Protein AF-A0A7J9RKQ7-F1 (afdb_monomer_lite)

Structure (mmCIF, N/CA/C/O backbone):
data_AF-A0A7J9RKQ7-F1
#
_entry.id   AF-A0A7J9RKQ7-F1
#
loop_
_atom_site.group_PDB
_atom_site.id
_atom_site.type_symbol
_atom_site.label_atom_id
_atom_site.label_alt_id
_atom_site.label_comp_id
_atom_site.label_asym_id
_atom_site.label_entity_id
_atom_site.label_seq_id
_atom_site.pdbx_PDB_ins_code
_atom_site.Cartn_x
_atom_site.Cartn_y
_atom_site.Cartn_z
_atom_site.occupancy
_atom_site.B_iso_or_equiv
_atom_site.auth_seq_id
_atom_site.auth_comp_id
_atom_site.auth_asym_id
_atom_site.auth_atom_id
_atom_site.pdbx_PDB_model_num
ATOM 1 N N . ASP A 1 1 ? -7.787 23.242 5.242 1.00 54.06 1 ASP A N 1
ATOM 2 C CA . ASP A 1 1 ? -8.167 22.219 4.250 1.00 54.06 1 ASP A CA 1
ATOM 3 C C . ASP A 1 1 ? -7.888 20.822 4.760 1.00 54.06 1 ASP A C 1
ATOM 5 O O . ASP A 1 1 ? -6.826 20.576 5.322 1.00 54.06 1 ASP A O 1
ATOM 9 N N . LEU A 1 2 ? -8.869 19.934 4.614 1.00 59.97 2 LEU A N 1
ATOM 10 C CA . LEU A 1 2 ? -8.821 18.542 5.054 1.00 59.97 2 LEU A CA 1
ATOM 11 C C . LEU A 1 2 ? -8.514 17.665 3.830 1.00 59.97 2 LEU A C 1
ATOM 13 O O . LEU A 1 2 ? -9.273 17.675 2.865 1.00 59.97 2 LEU A O 1
ATOM 17 N N . CYS A 1 3 ? -7.385 16.953 3.829 1.00 66.50 3 CYS A N 1
ATOM 18 C CA . CYS A 1 3 ? -7.059 16.008 2.756 1.00 66.50 3 CYS A CA 1
ATOM 19 C C . CYS A 1 3 ? -8.075 14.847 2.748 1.00 66.50 3 CYS A C 1
ATOM 21 O O . CYS A 1 3 ? -8.412 14.364 3.831 1.00 66.50 3 CYS A O 1
ATOM 23 N N . PRO A 1 4 ? -8.511 14.339 1.579 1.00 68.94 4 PRO A N 1
ATOM 24 C CA . PRO A 1 4 ? -9.362 13.148 1.497 1.00 68.94 4 PRO A CA 1
ATOM 25 C C . PRO A 1 4 ? -8.800 11.928 2.245 1.00 68.94 4 PRO A C 1
ATOM 27 O O . PRO A 1 4 ? -9.540 11.214 2.912 1.00 68.94 4 PRO A O 1
ATOM 30 N N . ASP A 1 5 ? -7.478 11.732 2.234 1.00 68.19 5 ASP A N 1
ATOM 31 C CA . ASP A 1 5 ? -6.852 10.626 2.974 1.00 68.19 5 ASP A CA 1
ATOM 32 C C . ASP A 1 5 ? -7.010 10.780 4.506 1.00 68.19 5 ASP A C 1
ATOM 34 O O . ASP A 1 5 ? -7.007 9.787 5.230 1.00 68.19 5 ASP A O 1
ATOM 38 N N . HIS A 1 6 ? -7.206 12.005 5.019 1.00 69.25 6 HIS A N 1
ATOM 39 C CA . HIS A 1 6 ? -7.458 12.240 6.447 1.00 69.25 6 HIS A CA 1
ATOM 40 C C . HIS A 1 6 ? -8.878 11.885 6.871 1.00 69.25 6 HIS A C 1
ATOM 42 O O . HIS A 1 6 ? -9.052 11.366 7.966 1.00 69.25 6 HIS A O 1
ATOM 48 N N . VAL A 1 7 ? -9.893 12.159 6.047 1.00 66.38 7 VAL A N 1
ATOM 49 C CA . VAL A 1 7 ? -11.271 11.779 6.408 1.00 66.38 7 VAL A CA 1
ATOM 50 C C . VAL A 1 7 ? -11.452 10.268 6.396 1.00 66.38 7 VAL A C 1
ATOM 52 O O . VAL A 1 7 ? -12.185 9.739 7.222 1.00 66.38 7 VAL A O 1
ATOM 55 N N . ASN A 1 8 ? -10.732 9.566 5.522 1.00 69.19 8 ASN A N 1
ATOM 56 C CA . ASN A 1 8 ? -10.894 8.125 5.372 1.00 69.19 8 ASN A CA 1
ATOM 57 C C . ASN A 1 8 ? -10.247 7.322 6.508 1.00 69.19 8 ASN A C 1
ATOM 59 O O . ASN A 1 8 ? -10.785 6.284 6.871 1.00 69.19 8 ASN A O 1
ATOM 63 N N . VAL A 1 9 ? -9.144 7.787 7.113 1.00 70.44 9 VAL A N 1
ATOM 64 C CA . VAL A 1 9 ? -8.558 7.077 8.270 1.00 70.44 9 VAL A CA 1
ATOM 65 C C . VAL A 1 9 ? -9.480 7.125 9.491 1.00 70.44 9 VAL A C 1
ATOM 67 O O . VAL A 1 9 ? -9.534 6.165 10.247 1.00 70.44 9 VAL A O 1
ATOM 70 N N . LEU A 1 10 ? -10.242 8.213 9.658 1.00 71.56 10 LEU A N 1
ATOM 71 C CA . LEU A 1 10 ? -11.232 8.350 10.731 1.00 71.56 10 LEU A CA 1
ATOM 72 C C . LEU A 1 10 ? -12.400 7.378 10.534 1.00 71.56 10 LEU A C 1
ATOM 74 O O . LEU A 1 10 ? -12.870 6.791 11.500 1.00 71.56 10 LEU A O 1
ATOM 78 N N . ILE A 1 11 ? -12.812 7.192 9.276 1.00 75.75 11 ILE A N 1
ATOM 79 C CA . ILE A 1 11 ? -13.870 6.265 8.863 1.00 75.75 11 ILE A CA 1
ATOM 80 C C . ILE A 1 11 ? -13.386 4.810 8.887 1.00 75.75 11 ILE A C 1
ATOM 82 O O . ILE A 1 11 ? -14.209 3.911 8.947 1.00 75.75 11 ILE A O 1
ATOM 86 N N . LEU A 1 12 ? -12.076 4.542 8.850 1.00 83.44 12 LEU A N 1
ATOM 87 C CA . LEU A 1 12 ? -11.572 3.174 8.718 1.00 83.44 12 LEU A CA 1
ATOM 88 C C . LEU A 1 12 ? -12.028 2.256 9.862 1.00 83.44 12 LEU A C 1
ATOM 90 O O . LEU A 1 12 ? -12.296 1.090 9.598 1.00 83.44 12 LEU A O 1
ATOM 94 N N . GLY A 1 13 ? -12.158 2.781 11.087 1.00 84.81 13 GLY A N 1
ATOM 95 C CA . GLY A 1 13 ? -12.765 2.048 12.204 1.00 84.81 13 GLY A CA 1
ATOM 96 C C . GLY A 1 13 ? -14.218 1.674 11.911 1.00 84.81 13 GLY A C 1
ATOM 97 O O . GLY A 1 13 ? -14.534 0.497 11.776 1.00 84.81 13 GLY A O 1
ATOM 98 N N . ASP A 1 14 ? -15.068 2.677 11.684 1.00 86.56 14 ASP A N 1
ATOM 99 C CA . ASP A 1 14 ? -16.484 2.487 11.345 1.00 86.56 14 ASP A CA 1
ATOM 100 C C . ASP A 1 14 ? -16.692 1.588 10.105 1.00 86.56 14 ASP A C 1
ATOM 102 O O . ASP A 1 14 ? -17.653 0.827 10.020 1.00 86.56 14 ASP A O 1
ATOM 106 N N . ALA A 1 15 ? -15.804 1.676 9.111 1.00 88.12 15 ALA A N 1
ATOM 107 C CA . ALA A 1 15 ? -15.877 0.894 7.883 1.00 88.12 15 ALA A CA 1
ATOM 108 C C . ALA A 1 15 ? -15.522 -0.580 8.107 1.00 88.12 15 ALA A C 1
ATOM 110 O O . ALA A 1 15 ? -16.060 -1.433 7.403 1.00 88.12 15 ALA A O 1
ATOM 111 N N . ILE A 1 16 ? -14.648 -0.880 9.072 1.00 88.00 16 ILE A N 1
ATOM 112 C CA . ILE A 1 16 ? -14.378 -2.255 9.503 1.00 88.00 16 ILE A CA 1
ATOM 113 C C . ILE A 1 16 ? -15.612 -2.814 10.213 1.00 88.00 16 ILE A C 1
ATOM 115 O O . ILE A 1 16 ? -16.093 -3.866 9.798 1.00 88.00 16 ILE A O 1
ATOM 119 N N . ASP A 1 17 ? -16.196 -2.077 11.164 1.00 88.25 17 ASP A N 1
ATOM 120 C CA . ASP A 1 17 ? -17.431 -2.491 11.853 1.00 88.25 17 ASP A CA 1
ATOM 121 C C . ASP A 1 17 ? -18.579 -2.731 10.852 1.00 88.25 17 ASP A C 1
ATOM 123 O O . ASP A 1 17 ? -19.318 -3.720 10.915 1.00 88.25 17 ASP A O 1
ATOM 127 N N . TRP A 1 18 ? -18.710 -1.841 9.863 1.00 89.62 18 TRP A N 1
ATOM 128 C CA . TRP A 1 18 ? -19.654 -2.010 8.764 1.00 89.62 18 TRP A CA 1
ATOM 129 C C . TRP A 1 18 ? -19.344 -3.266 7.944 1.00 89.62 18 TRP A C 1
ATOM 131 O O . TRP A 1 18 ? -20.253 -4.063 7.701 1.00 89.62 18 TRP A O 1
ATOM 141 N N . ALA A 1 19 ? -18.090 -3.480 7.538 1.00 90.31 19 ALA A N 1
ATOM 142 C CA . ALA A 1 19 ? -17.697 -4.648 6.756 1.00 90.31 19 ALA A CA 1
ATOM 143 C C . ALA A 1 19 ? -17.995 -5.960 7.502 1.00 90.31 19 ALA A C 1
ATOM 145 O O . ALA A 1 19 ? -18.555 -6.880 6.897 1.00 90.31 19 ALA A O 1
ATOM 146 N N . GLU A 1 20 ? -17.730 -6.021 8.810 1.00 89.06 20 GLU A N 1
ATOM 147 C CA . GLU A 1 20 ? -18.091 -7.156 9.668 1.00 89.06 20 GLU A CA 1
ATOM 148 C C . GLU A 1 20 ? -19.602 -7.416 9.653 1.00 89.06 20 GLU A C 1
ATOM 150 O O . GLU A 1 20 ? -20.037 -8.556 9.468 1.00 89.06 20 GLU A O 1
ATOM 155 N N . SER A 1 21 ? -20.419 -6.358 9.739 1.00 92.50 21 SER A N 1
ATOM 156 C CA . SER A 1 21 ? -21.884 -6.475 9.700 1.00 92.50 21 SER A CA 1
ATOM 157 C C . SER A 1 21 ? -22.424 -7.054 8.383 1.00 92.50 21 SER A C 1
ATOM 159 O O . SER A 1 21 ? -23.502 -7.651 8.363 1.00 92.50 21 SER A O 1
ATOM 161 N N . THR A 1 22 ? -21.675 -6.919 7.281 1.00 93.81 22 THR A N 1
ATOM 162 C CA . THR A 1 22 ? -22.055 -7.489 5.978 1.00 93.81 22 THR A CA 1
ATOM 163 C C . THR A 1 22 ? -21.716 -8.975 5.834 1.00 93.81 22 THR A C 1
ATOM 165 O O . THR A 1 22 ? -22.194 -9.618 4.897 1.00 93.81 22 THR A O 1
ATOM 168 N N . GLY A 1 23 ? -20.897 -9.535 6.733 1.00 89.88 23 GLY A N 1
ATOM 169 C CA . GLY A 1 23 ? -20.384 -10.904 6.623 1.00 89.88 23 GLY A CA 1
ATOM 170 C C . GLY A 1 23 ? -19.391 -11.101 5.469 1.00 89.88 23 GLY A C 1
ATOM 171 O O . GLY A 1 23 ? -19.232 -12.222 4.980 1.00 89.88 23 GLY A O 1
ATOM 172 N N . ALA A 1 24 ? -18.751 -10.028 4.993 1.00 88.69 24 ALA A N 1
ATOM 173 C CA . ALA A 1 24 ? -17.752 -10.100 3.933 1.00 88.69 24 ALA A CA 1
ATOM 174 C C . ALA A 1 24 ? -16.494 -10.850 4.401 1.00 88.69 24 ALA A C 1
ATOM 176 O O . ALA A 1 24 ? -15.980 -10.611 5.487 1.00 88.69 24 ALA A O 1
ATOM 177 N N . ASN A 1 25 ? -15.948 -11.726 3.551 1.00 88.62 25 ASN A N 1
ATOM 178 C CA . ASN A 1 25 ? -14.707 -12.448 3.867 1.00 88.62 25 ASN A CA 1
ATOM 179 C C . ASN A 1 25 ? -13.442 -11.600 3.678 1.00 88.62 25 ASN A C 1
ATOM 181 O O . ASN A 1 25 ? -12.381 -11.963 4.173 1.00 88.62 25 ASN A O 1
ATOM 185 N N . VAL A 1 26 ? -13.530 -10.526 2.889 1.00 91.38 26 VAL A N 1
ATOM 186 C CA . VAL A 1 26 ? -12.408 -9.637 2.579 1.00 91.38 26 VAL A CA 1
ATOM 187 C C . VAL A 1 26 ? -12.924 -8.207 2.532 1.00 91.38 26 VAL A C 1
ATOM 189 O O . VAL A 1 26 ? -13.862 -7.910 1.792 1.00 91.38 26 VAL A O 1
ATOM 192 N N . PHE A 1 27 ? -12.264 -7.322 3.272 1.00 91.81 27 PHE A N 1
ATOM 193 C CA . PHE A 1 27 ? -12.477 -5.883 3.218 1.00 91.81 27 PHE A CA 1
ATOM 194 C C . PHE A 1 27 ? -11.281 -5.219 2.526 1.00 91.81 27 PHE A C 1
ATOM 196 O O . PHE A 1 27 ? -10.137 -5.388 2.947 1.00 91.81 27 PHE A O 1
ATOM 203 N N . LEU A 1 28 ? -11.535 -4.504 1.427 1.00 92.00 28 LEU A N 1
ATOM 204 C CA . LEU A 1 28 ? -10.510 -3.806 0.650 1.00 92.00 28 LEU A CA 1
ATOM 205 C C . LEU A 1 28 ? -10.730 -2.300 0.743 1.00 92.00 28 LEU A C 1
ATOM 207 O O . LEU A 1 28 ? -11.834 -1.817 0.497 1.00 92.00 28 LEU A O 1
ATOM 211 N N . VAL A 1 29 ? -9.657 -1.568 1.037 1.00 88.94 29 VAL A N 1
ATOM 212 C CA . VAL A 1 29 ? -9.667 -0.106 1.121 1.00 88.94 29 VAL A CA 1
ATOM 213 C C . VAL A 1 29 ? -8.743 0.462 0.057 1.00 88.94 29 VAL A C 1
ATOM 215 O O . VAL A 1 29 ? -7.532 0.242 0.084 1.00 88.94 29 VAL A O 1
ATOM 218 N N . GLU A 1 30 ? -9.321 1.214 -0.872 1.00 87.44 30 GLU A N 1
ATOM 219 C CA . GLU A 1 30 ? -8.578 1.989 -1.861 1.00 87.44 30 GLU A CA 1
ATOM 220 C C . GLU A 1 30 ? -8.376 3.417 -1.336 1.00 87.44 30 GLU A C 1
ATOM 222 O O . GLU A 1 30 ? -9.335 4.113 -1.001 1.00 87.44 30 GLU A O 1
ATOM 227 N N . SER A 1 31 ? -7.118 3.853 -1.226 1.00 79.06 31 SER A N 1
ATOM 228 C CA . SER A 1 31 ? -6.806 5.238 -0.853 1.00 79.06 31 SER A CA 1
ATOM 229 C C . SER A 1 31 ? -6.950 6.174 -2.055 1.00 79.06 31 SER A C 1
ATOM 231 O O . SER A 1 31 ? -6.923 5.736 -3.203 1.00 79.06 31 SER A O 1
ATOM 233 N N . ALA A 1 32 ? -7.056 7.486 -1.820 1.00 73.06 32 ALA A N 1
ATOM 234 C CA . ALA A 1 32 ? -7.245 8.442 -2.912 1.00 73.06 32 ALA A CA 1
ATOM 235 C C . ALA A 1 32 ? -5.990 8.605 -3.797 1.00 73.06 32 ALA A C 1
ATOM 237 O O . ALA A 1 32 ? -6.064 9.202 -4.869 1.00 73.06 32 ALA A O 1
ATOM 238 N N . GLY A 1 33 ? -4.819 8.138 -3.338 1.00 69.88 33 GLY A N 1
ATOM 239 C CA . GLY A 1 33 ? -3.561 8.192 -4.093 1.00 69.88 33 GLY A CA 1
ATOM 240 C C . GLY A 1 33 ? -3.035 9.608 -4.375 1.00 69.88 33 GLY A C 1
ATOM 241 O O . GLY A 1 33 ? -2.098 9.770 -5.150 1.00 69.88 33 GLY A O 1
ATOM 242 N N . LEU A 1 34 ? -3.612 10.644 -3.754 1.00 65.06 34 LEU A N 1
ATOM 243 C CA . LEU A 1 34 ? -3.403 12.048 -4.139 1.00 65.06 34 LEU A CA 1
ATOM 244 C C . LEU A 1 34 ? -2.035 12.591 -3.741 1.00 65.06 34 LEU A C 1
ATOM 246 O O . LEU A 1 34 ? -1.421 13.371 -4.467 1.00 65.06 34 LEU A O 1
ATOM 250 N N . CYS A 1 35 ? -1.581 12.235 -2.541 1.00 61.00 35 CYS A N 1
ATOM 251 C CA . CYS A 1 35 ? -0.372 12.810 -1.975 1.00 61.00 35 CYS A CA 1
ATOM 252 C C . CYS A 1 35 ? 0.800 11.835 -1.950 1.00 61.00 35 CYS A C 1
ATOM 254 O O . CYS A 1 35 ? 1.921 12.310 -1.793 1.00 61.00 35 CYS A O 1
ATOM 256 N N . LEU A 1 36 ? 0.530 10.522 -2.048 1.00 68.56 36 LEU A N 1
ATOM 257 C CA . LEU A 1 36 ? 1.483 9.412 -1.884 1.00 68.56 36 LEU A CA 1
ATOM 258 C C . LEU A 1 36 ? 2.395 9.557 -0.651 1.00 68.56 36 LEU A C 1
ATOM 260 O O . LEU A 1 36 ? 3.473 8.983 -0.588 1.00 68.56 36 LEU A O 1
ATOM 264 N N . ARG A 1 37 ? 1.975 10.374 0.320 1.00 64.12 37 ARG A N 1
ATOM 265 C CA . ARG A 1 37 ? 2.758 10.788 1.491 1.00 64.12 37 ARG A CA 1
ATOM 266 C C . ARG A 1 37 ? 2.198 10.195 2.776 1.00 64.12 37 ARG A C 1
ATOM 268 O O . ARG A 1 37 ? 2.942 10.011 3.736 1.00 64.12 37 ARG A O 1
ATOM 275 N N . CYS A 1 38 ? 0.906 9.878 2.784 1.00 66.56 38 CYS A N 1
ATOM 276 C CA . CYS A 1 38 ? 0.244 9.166 3.864 1.00 66.56 38 CYS A CA 1
ATOM 277 C C . CYS A 1 38 ? 0.286 7.660 3.581 1.00 66.56 38 CYS A C 1
ATOM 279 O O . CYS A 1 38 ? 0.037 7.227 2.458 1.00 66.56 38 CYS A O 1
ATOM 281 N N . ALA A 1 39 ? 0.595 6.875 4.610 1.00 75.88 39 ALA A N 1
ATOM 282 C CA . ALA A 1 39 ? 0.610 5.420 4.564 1.00 75.88 39 ALA A CA 1
ATOM 283 C C . ALA A 1 39 ? -0.487 4.893 5.498 1.00 75.88 39 ALA A C 1
ATOM 285 O O . ALA A 1 39 ? -0.203 4.612 6.664 1.00 75.88 39 ALA A O 1
ATOM 286 N N . PRO A 1 40 ? -1.747 4.807 5.034 1.00 79.25 40 PRO A N 1
ATOM 287 C CA . PRO A 1 40 ? -2.890 4.426 5.866 1.00 79.25 40 PRO A CA 1
ATOM 288 C C . PRO A 1 40 ? -2.929 2.911 6.142 1.00 79.25 40 PRO A C 1
ATOM 290 O O . PRO A 1 40 ? -3.995 2.314 6.237 1.00 79.25 40 PRO A O 1
ATOM 293 N N . TYR A 1 41 ? -1.766 2.261 6.223 1.00 88.50 41 TYR A N 1
ATOM 294 C CA . TYR A 1 41 ? -1.670 0.839 6.514 1.00 88.50 41 TYR A CA 1
ATOM 295 C C . TYR A 1 41 ? -1.840 0.610 8.004 1.00 88.50 41 TYR A C 1
ATOM 297 O O . TYR A 1 41 ? -1.207 1.293 8.811 1.00 88.50 41 TYR A O 1
ATOM 305 N N . ILE A 1 42 ? -2.641 -0.388 8.354 1.00 89.25 42 ILE A N 1
ATOM 306 C CA . ILE A 1 42 ? -2.933 -0.748 9.739 1.00 89.25 42 ILE A CA 1
ATOM 307 C C . ILE A 1 42 ? -2.149 -1.985 10.166 1.00 89.25 42 ILE A C 1
ATOM 309 O O . ILE A 1 42 ? -1.855 -2.861 9.354 1.00 89.25 42 ILE A O 1
ATOM 313 N N . GLU A 1 43 ? -1.782 -2.048 11.438 1.00 90.38 43 GLU A N 1
ATOM 314 C CA . GLU A 1 43 ? -1.230 -3.241 12.074 1.00 90.38 43 GLU A CA 1
ATOM 315 C C . GLU A 1 43 ? -2.238 -4.401 11.943 1.00 90.38 43 GLU A C 1
ATOM 317 O O . GLU A 1 43 ? -3.446 -4.189 11.958 1.00 90.38 43 GLU A O 1
ATOM 322 N N . GLY A 1 4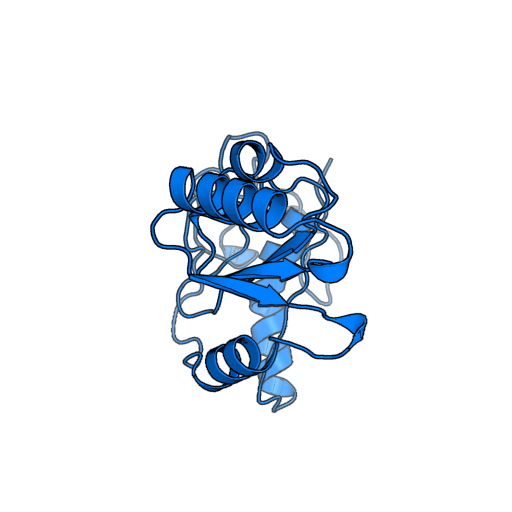4 ? -1.749 -5.623 11.706 1.00 88.88 44 GLY A N 1
ATOM 323 C CA . GLY A 1 44 ? -2.595 -6.793 11.412 1.00 88.88 44 GLY A CA 1
ATOM 324 C C . GLY A 1 44 ? -3.126 -6.871 9.971 1.00 88.88 44 GLY A C 1
ATOM 325 O O . GLY A 1 44 ? -3.296 -7.969 9.455 1.00 88.88 44 GLY A O 1
ATOM 326 N N . GLY A 1 45 ? -3.298 -5.740 9.280 1.00 91.81 45 GLY A N 1
ATOM 327 C CA . GLY A 1 45 ? -3.739 -5.705 7.881 1.00 91.81 45 GLY A CA 1
ATOM 328 C C . GLY A 1 45 ? -2.618 -5.888 6.846 1.00 91.81 45 GLY A C 1
ATOM 329 O O . GLY A 1 45 ? -1.426 -5.706 7.131 1.00 91.81 45 GLY A O 1
ATOM 330 N N . LEU A 1 46 ? -3.012 -6.184 5.601 1.00 94.75 46 LEU A N 1
ATOM 331 C CA . LEU A 1 46 ? -2.119 -6.247 4.440 1.00 94.75 46 LEU A CA 1
ATOM 332 C C . LEU A 1 46 ? -2.035 -4.880 3.738 1.00 94.75 46 LEU A C 1
ATOM 334 O O . LEU A 1 46 ? -2.951 -4.458 3.036 1.00 94.75 46 LEU A O 1
ATOM 338 N N . GLY A 1 47 ? -0.904 -4.201 3.897 1.00 94.31 47 GLY A N 1
ATOM 339 C CA . GLY A 1 47 ? -0.572 -2.964 3.207 1.00 94.31 47 GLY A CA 1
ATOM 340 C C . GLY A 1 47 ? -0.039 -3.233 1.803 1.00 94.31 47 GLY A C 1
ATOM 341 O O . GLY A 1 47 ? 1.032 -3.824 1.630 1.00 94.31 47 GLY A O 1
ATOM 342 N N . VAL A 1 48 ? -0.775 -2.765 0.797 1.00 95.25 48 VAL A N 1
ATOM 343 C CA . VAL A 1 48 ? -0.409 -2.888 -0.616 1.00 95.25 48 VAL A CA 1
ATOM 344 C C . VAL A 1 48 ? -0.183 -1.499 -1.202 1.00 95.25 48 VAL A C 1
ATOM 346 O O . VAL A 1 48 ? -1.014 -0.604 -1.047 1.00 95.25 48 VAL A O 1
ATOM 349 N N . VAL A 1 49 ? 0.939 -1.316 -1.894 1.00 94.12 49 VAL A N 1
ATOM 350 C CA . VAL A 1 49 ? 1.180 -0.151 -2.750 1.00 94.12 49 VAL A CA 1
ATOM 351 C C . VAL A 1 49 ? 1.194 -0.607 -4.202 1.00 94.12 49 VAL A C 1
ATOM 353 O O . VAL A 1 49 ? 1.911 -1.540 -4.561 1.00 94.12 49 VAL A O 1
ATOM 356 N N . VAL A 1 50 ? 0.386 0.028 -5.047 1.00 94.56 50 VAL A N 1
ATOM 357 C CA . VAL A 1 50 ? 0.357 -0.251 -6.487 1.00 94.56 50 VAL A CA 1
ATOM 358 C C . VAL A 1 50 ? 1.156 0.832 -7.197 1.00 94.56 50 VAL A C 1
ATOM 360 O O . VAL A 1 50 ? 0.844 2.015 -7.089 1.00 94.56 50 VAL A O 1
ATOM 363 N N . LEU A 1 51 ? 2.208 0.423 -7.898 1.00 94.19 51 LEU A N 1
ATOM 364 C CA . LEU A 1 51 ? 3.142 1.298 -8.591 1.00 94.19 51 LEU A CA 1
ATOM 365 C C . LEU A 1 51 ? 3.079 1.040 -10.084 1.00 94.19 51 LEU A C 1
ATOM 367 O O . LEU A 1 51 ? 3.270 -0.079 -10.545 1.00 94.19 51 LEU A O 1
ATOM 371 N N . GLU A 1 52 ? 2.863 2.087 -10.857 1.00 93.38 52 GLU A N 1
ATOM 372 C CA . GLU A 1 52 ? 2.982 2.020 -12.303 1.00 93.38 52 GLU A CA 1
ATOM 373 C C . GLU A 1 52 ? 4.437 2.276 -12.717 1.00 93.38 52 GLU A C 1
ATOM 375 O O . GLU A 1 52 ? 5.007 3.325 -12.417 1.00 93.38 52 GLU A O 1
ATOM 380 N N . VAL A 1 53 ? 5.047 1.324 -13.430 1.00 95.56 53 VAL A N 1
ATOM 381 C CA . VAL A 1 53 ? 6.469 1.418 -13.813 1.00 95.56 53 VAL A CA 1
ATOM 382 C C . VAL A 1 53 ? 6.747 2.554 -14.809 1.00 95.56 53 VAL A C 1
ATOM 384 O O . VAL A 1 53 ? 7.833 3.129 -14.821 1.00 95.56 53 VAL A O 1
ATOM 387 N N . THR A 1 54 ? 5.748 2.948 -15.600 1.00 94.56 54 THR A N 1
ATOM 388 C CA . THR A 1 54 ? 5.827 4.048 -16.574 1.00 94.56 54 THR A CA 1
ATOM 389 C C . THR A 1 54 ? 5.774 5.441 -15.939 1.00 94.56 54 THR A C 1
ATOM 391 O O . THR A 1 54 ? 5.989 6.435 -16.629 1.00 94.56 54 THR A O 1
ATOM 394 N N . SER A 1 55 ? 5.562 5.549 -14.623 1.00 89.75 55 SER A N 1
ATOM 395 C CA . SER A 1 55 ? 5.530 6.826 -13.890 1.00 89.75 55 SER A CA 1
ATOM 396 C C . SER A 1 55 ? 6.917 7.414 -13.576 1.00 89.75 55 SER A C 1
ATOM 398 O O . SER A 1 55 ? 7.030 8.426 -12.880 1.00 89.75 55 SER A O 1
ATOM 400 N N . GLY A 1 56 ? 7.977 6.809 -14.114 1.00 89.25 56 GLY A N 1
ATOM 401 C CA . GLY A 1 56 ? 9.344 7.309 -14.050 1.00 89.25 56 GLY A CA 1
ATOM 402 C C . GLY A 1 56 ? 10.208 6.589 -13.017 1.00 89.25 56 GLY A C 1
ATOM 403 O O . GLY A 1 56 ? 9.805 6.324 -11.888 1.00 89.25 56 GLY A O 1
ATOM 404 N N . MET A 1 57 ? 11.460 6.345 -13.400 1.00 89.50 57 MET A N 1
ATOM 405 C CA . MET A 1 57 ? 12.418 5.504 -12.669 1.00 89.50 57 MET A CA 1
ATOM 406 C C . MET A 1 57 ? 12.746 5.967 -11.247 1.00 89.50 57 MET A C 1
ATOM 408 O O . MET A 1 57 ? 13.131 5.166 -10.405 1.00 89.50 57 MET A O 1
ATOM 412 N N . GLN A 1 58 ? 12.585 7.260 -10.973 1.00 90.44 58 GLN A N 1
ATOM 413 C CA . GLN A 1 58 ? 12.845 7.847 -9.658 1.00 90.44 58 GLN A CA 1
ATOM 414 C C . GLN A 1 58 ? 11.622 7.842 -8.737 1.00 90.44 58 GLN A C 1
ATOM 416 O O . GLN A 1 58 ? 11.727 8.339 -7.617 1.00 90.44 58 GLN A O 1
ATOM 421 N N . LEU A 1 59 ? 10.461 7.350 -9.190 1.00 91.31 59 LEU A N 1
ATOM 422 C CA . LEU A 1 59 ? 9.248 7.347 -8.374 1.00 91.31 59 LEU A CA 1
ATOM 423 C C . LEU A 1 59 ? 9.474 6.693 -7.001 1.00 91.31 59 LEU A C 1
ATOM 425 O O . LEU A 1 59 ? 9.126 7.350 -6.023 1.00 91.31 59 LEU A O 1
ATOM 429 N N . PRO A 1 60 ? 10.107 5.505 -6.872 1.00 92.50 60 PRO A N 1
ATOM 430 C CA . PRO A 1 60 ? 10.283 4.859 -5.570 1.00 92.50 60 PRO A CA 1
ATOM 431 C C . PRO A 1 60 ? 10.936 5.762 -4.514 1.00 92.50 60 PRO A C 1
ATOM 433 O O . PRO A 1 60 ? 10.466 5.828 -3.380 1.00 92.50 60 PRO A O 1
ATOM 436 N N . LEU A 1 61 ? 11.936 6.555 -4.915 1.00 89.94 61 LEU A N 1
ATOM 437 C CA . LEU A 1 61 ? 12.670 7.489 -4.049 1.00 89.94 61 LEU A CA 1
ATOM 438 C C . LEU A 1 61 ? 11.802 8.638 -3.501 1.00 89.94 61 LEU A C 1
ATOM 440 O O . LEU A 1 61 ? 12.201 9.320 -2.560 1.00 89.94 61 LEU A O 1
ATOM 444 N N . LYS A 1 62 ? 10.623 8.879 -4.087 1.00 87.56 62 LYS A N 1
ATOM 445 C CA . LYS A 1 62 ? 9.727 10.001 -3.750 1.00 87.56 62 LYS A CA 1
ATOM 446 C C . LYS A 1 62 ? 8.517 9.590 -2.911 1.00 87.56 62 LYS A C 1
ATOM 448 O O . LYS A 1 62 ? 7.789 10.464 -2.450 1.00 87.56 62 LYS A O 1
ATOM 453 N N . LEU A 1 63 ? 8.291 8.290 -2.725 1.00 85.94 63 LEU A N 1
ATOM 454 C CA . LEU A 1 63 ? 7.077 7.759 -2.097 1.00 85.94 63 LEU A CA 1
ATOM 455 C C . LEU A 1 63 ? 7.125 7.771 -0.563 1.00 85.94 63 LEU A C 1
ATOM 457 O O . LEU A 1 63 ? 6.087 7.736 0.088 1.00 85.94 63 LEU A O 1
ATOM 461 N N . GLY A 1 64 ? 8.310 7.860 0.044 1.00 83.25 64 GLY A N 1
ATOM 462 C CA . GLY A 1 64 ? 8.428 7.945 1.501 1.00 83.25 64 GLY A CA 1
ATOM 463 C C . GLY A 1 64 ? 7.648 6.821 2.213 1.00 83.25 64 GLY A C 1
ATOM 464 O O . GLY A 1 64 ? 7.787 5.657 1.825 1.00 83.25 64 GLY A O 1
ATOM 465 N N . PRO A 1 65 ? 6.810 7.137 3.223 1.00 84.06 65 PRO A N 1
ATOM 466 C CA . PRO A 1 65 ? 6.118 6.118 4.015 1.00 84.06 65 PRO A CA 1
ATOM 467 C C . PRO A 1 65 ? 5.125 5.228 3.272 1.00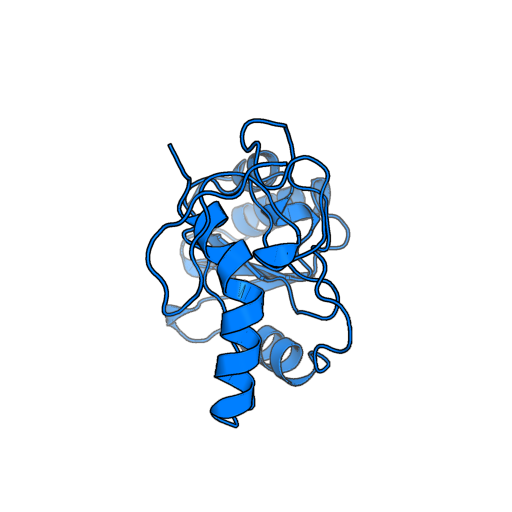 84.06 65 PRO A C 1
ATOM 469 O O . PRO A 1 65 ? 4.940 4.092 3.702 1.00 84.06 65 PRO A O 1
ATOM 472 N N . ILE A 1 66 ? 4.497 5.678 2.174 1.00 87.88 66 ILE A N 1
ATOM 473 C CA . ILE A 1 66 ? 3.544 4.811 1.451 1.00 87.88 66 ILE A CA 1
ATOM 474 C C . ILE A 1 66 ? 4.254 3.599 0.835 1.00 87.88 66 ILE A C 1
ATOM 476 O O . ILE A 1 66 ? 3.656 2.544 0.685 1.00 87.88 66 ILE A O 1
ATOM 480 N N . LEU A 1 67 ? 5.543 3.729 0.507 1.00 91.81 67 LEU A N 1
ATOM 481 C CA . LEU A 1 67 ? 6.343 2.605 0.034 1.00 91.81 67 LEU A CA 1
ATOM 482 C C . LEU A 1 67 ? 7.010 1.864 1.195 1.00 91.81 67 LEU A C 1
ATOM 484 O O . LEU A 1 67 ? 6.958 0.639 1.243 1.00 91.81 67 LEU A O 1
ATOM 488 N N . SER A 1 68 ? 7.629 2.583 2.136 1.00 91.00 68 SER A N 1
ATOM 489 C CA . SER A 1 68 ? 8.437 1.945 3.184 1.00 91.00 68 SER A CA 1
ATOM 490 C C . SER A 1 68 ? 7.633 1.217 4.265 1.00 91.00 68 SER A C 1
ATOM 492 O O . SER A 1 68 ? 8.203 0.378 4.960 1.00 91.00 68 SER A O 1
ATOM 494 N N . LEU A 1 69 ? 6.334 1.506 4.407 1.00 91.38 69 LEU A N 1
ATOM 495 C CA . LEU A 1 69 ? 5.436 0.832 5.357 1.00 91.38 69 LEU A CA 1
ATOM 496 C C . LEU A 1 69 ? 4.517 -0.213 4.705 1.00 91.38 69 LEU A C 1
ATOM 498 O O . LEU A 1 69 ? 3.753 -0.865 5.417 1.00 91.38 69 LEU A O 1
ATOM 502 N N . ALA A 1 70 ? 4.549 -0.353 3.378 1.00 94.06 70 ALA A N 1
ATOM 503 C CA . ALA A 1 70 ? 3.793 -1.389 2.686 1.00 94.06 70 ALA A CA 1
ATOM 504 C C . ALA A 1 70 ? 4.429 -2.767 2.927 1.00 94.06 70 ALA A C 1
ATOM 506 O O . ALA A 1 70 ? 5.648 -2.889 3.037 1.00 94.06 70 ALA A O 1
ATOM 507 N N . ASP A 1 71 ? 3.617 -3.825 2.932 1.00 95.94 71 ASP A N 1
ATOM 508 C CA . ASP A 1 71 ? 4.138 -5.198 2.934 1.00 95.94 71 ASP A CA 1
ATOM 509 C C . ASP A 1 71 ? 4.431 -5.667 1.509 1.00 95.94 71 ASP A C 1
ATOM 511 O O . ASP A 1 71 ? 5.336 -6.469 1.275 1.00 95.94 71 ASP A O 1
ATOM 515 N N . THR A 1 72 ? 3.638 -5.201 0.538 1.00 97.25 72 THR A N 1
ATOM 516 C CA . THR A 1 72 ? 3.751 -5.596 -0.868 1.00 97.25 72 THR A CA 1
ATOM 517 C C . THR A 1 72 ? 3.675 -4.388 -1.796 1.00 97.25 72 THR A C 1
ATOM 519 O O . THR A 1 72 ? 2.730 -3.604 -1.737 1.00 97.25 72 THR A O 1
ATOM 522 N N . ALA A 1 73 ? 4.642 -4.287 -2.705 1.00 97.19 73 ALA A N 1
ATOM 523 C CA . ALA A 1 73 ? 4.650 -3.354 -3.820 1.00 97.19 73 ALA A CA 1
ATOM 524 C C . ALA A 1 73 ? 4.297 -4.102 -5.109 1.00 97.19 73 ALA A C 1
ATOM 526 O O . ALA A 1 73 ? 5.051 -4.961 -5.566 1.00 97.19 73 ALA A O 1
ATOM 527 N N . VAL A 1 74 ? 3.147 -3.783 -5.695 1.00 97.62 74 VAL A N 1
ATOM 528 C CA . VAL A 1 74 ? 2.687 -4.344 -6.968 1.00 97.62 74 VAL A CA 1
ATOM 529 C C . VAL A 1 74 ? 3.091 -3.394 -8.086 1.00 97.62 74 VAL A C 1
ATOM 531 O O . VAL A 1 74 ? 2.503 -2.330 -8.244 1.00 97.62 74 VAL A O 1
ATOM 534 N N . VAL A 1 75 ? 4.095 -3.777 -8.866 1.00 97.25 75 VAL A N 1
ATOM 535 C CA . VAL A 1 75 ? 4.567 -3.041 -10.037 1.00 97.25 75 VAL A CA 1
ATOM 536 C C . VAL A 1 75 ? 3.742 -3.467 -11.249 1.00 97.25 75 VAL A C 1
ATOM 538 O O . VAL A 1 75 ? 3.839 -4.609 -11.696 1.00 97.25 75 VAL A O 1
ATOM 541 N N . THR A 1 76 ? 2.916 -2.563 -11.769 1.00 97.00 76 THR A N 1
ATOM 542 C CA . THR A 1 76 ? 2.024 -2.792 -12.913 1.00 97.00 76 THR A CA 1
ATOM 543 C C . THR A 1 76 ? 2.526 -2.116 -14.194 1.00 97.00 76 THR A C 1
ATOM 545 O O . THR A 1 76 ? 3.460 -1.312 -14.158 1.00 97.00 76 THR A O 1
ATOM 548 N N . LYS A 1 77 ? 1.892 -2.439 -15.330 1.00 96.50 77 LYS A N 1
ATOM 549 C CA . LYS A 1 77 ? 2.252 -2.001 -16.697 1.00 96.50 77 LYS A CA 1
ATOM 550 C C . LYS A 1 77 ? 3.671 -2.398 -17.120 1.00 96.50 77 LYS A C 1
ATOM 552 O O . LYS A 1 77 ? 4.335 -1.709 -17.890 1.00 96.50 77 LYS A O 1
ATOM 557 N N . ILE A 1 78 ? 4.136 -3.532 -16.603 1.00 95.19 78 ILE A N 1
ATOM 558 C CA . ILE A 1 78 ? 5.476 -4.084 -16.850 1.00 95.19 78 ILE A CA 1
ATOM 559 C C . ILE A 1 78 ? 5.746 -4.437 -18.317 1.00 95.19 78 ILE A C 1
ATOM 561 O O . ILE A 1 78 ? 6.896 -4.599 -18.709 1.00 95.19 78 ILE A O 1
ATOM 565 N N . ASP A 1 79 ? 4.689 -4.592 -19.107 1.00 95.44 79 ASP A N 1
ATOM 566 C CA . ASP A 1 79 ? 4.701 -4.869 -20.540 1.00 95.44 79 ASP A CA 1
ATOM 567 C C . ASP A 1 79 ? 5.015 -3.637 -21.396 1.00 95.44 79 ASP A C 1
ATOM 569 O O . ASP A 1 79 ? 5.340 -3.782 -22.572 1.00 95.44 79 ASP A O 1
ATOM 573 N N . LEU A 1 80 ? 4.954 -2.437 -20.812 1.00 96.44 80 LEU A N 1
ATOM 574 C CA . LEU A 1 80 ? 5.221 -1.178 -21.509 1.00 96.44 80 LEU A CA 1
ATOM 575 C C . LEU A 1 80 ? 6.680 -0.717 -21.407 1.00 96.44 80 LEU A C 1
ATOM 577 O O . LEU A 1 80 ? 7.026 0.332 -21.945 1.00 96.44 80 LEU A O 1
ATOM 581 N N . VAL A 1 81 ? 7.527 -1.472 -20.708 1.00 96.06 81 VAL A N 1
ATOM 582 C CA . VAL A 1 81 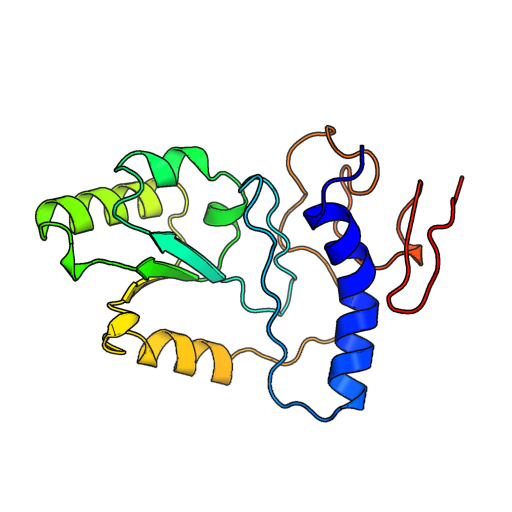? 8.927 -1.116 -20.455 1.00 96.06 81 VAL A CA 1
ATOM 583 C C . VAL A 1 81 ? 9.850 -2.298 -20.721 1.00 96.06 81 VAL A C 1
ATOM 585 O O . VAL A 1 81 ? 9.448 -3.465 -20.693 1.00 96.06 81 VAL A O 1
ATOM 588 N N . SER A 1 82 ? 11.122 -2.004 -20.969 1.00 96.38 82 SER A N 1
ATOM 589 C CA . SER A 1 82 ? 12.153 -3.025 -21.126 1.00 96.38 82 SER A CA 1
ATOM 590 C C . SER A 1 82 ? 12.440 -3.750 -19.808 1.00 96.38 82 SER A C 1
ATOM 592 O O . SER A 1 82 ? 12.234 -3.222 -18.715 1.00 96.38 82 SER A O 1
ATOM 594 N N . GLN A 1 83 ? 12.996 -4.960 -19.898 1.00 95.69 83 GLN A N 1
ATOM 595 C CA . GLN A 1 83 ? 13.459 -5.699 -18.720 1.00 95.69 83 GLN A CA 1
ATOM 596 C C . GLN A 1 83 ? 14.452 -4.879 -17.877 1.00 95.69 83 GLN A C 1
ATOM 598 O O . GLN A 1 83 ? 14.360 -4.888 -16.652 1.00 95.69 83 GLN A O 1
ATOM 603 N N . ALA A 1 84 ? 15.366 -4.150 -18.526 1.00 96.06 84 ALA A N 1
ATOM 604 C CA . ALA A 1 84 ? 16.353 -3.322 -17.838 1.00 96.06 84 ALA A CA 1
ATOM 605 C C . ALA A 1 84 ? 15.683 -2.218 -17.006 1.00 96.06 84 ALA A C 1
ATOM 607 O O . ALA A 1 84 ? 16.046 -2.007 -15.851 1.00 96.06 84 ALA A O 1
ATOM 608 N N . GLU A 1 85 ? 14.660 -1.559 -17.555 1.00 96.25 85 GLU A N 1
ATOM 609 C CA . GLU A 1 85 ? 13.868 -0.579 -16.808 1.00 96.25 85 GLU A CA 1
ATOM 610 C C . GLU A 1 85 ? 13.159 -1.233 -15.619 1.00 96.25 85 GLU A C 1
ATOM 612 O O . GLU A 1 85 ? 13.221 -0.701 -14.515 1.00 96.25 85 GLU A O 1
ATOM 617 N N . ARG A 1 86 ? 12.575 -2.429 -15.767 1.00 95.25 86 ARG A N 1
ATOM 618 C CA . ARG A 1 86 ? 11.967 -3.122 -14.613 1.00 95.25 86 ARG A CA 1
ATOM 619 C C . ARG A 1 86 ? 12.974 -3.406 -13.503 1.00 95.25 86 ARG A C 1
ATOM 621 O O . ARG A 1 86 ? 12.683 -3.173 -12.331 1.00 95.25 86 ARG A O 1
ATOM 628 N N . GLU A 1 87 ? 14.164 -3.883 -13.859 1.00 95.69 87 GLU A N 1
ATOM 629 C CA . GLU A 1 87 ? 15.213 -4.206 -12.890 1.00 95.69 87 GLU A CA 1
ATOM 630 C C . GLU A 1 87 ? 15.715 -2.966 -12.147 1.00 95.69 87 GLU A C 1
ATOM 632 O O . GLU A 1 87 ? 15.877 -3.020 -10.926 1.00 95.69 87 GLU A O 1
ATOM 637 N N . VAL A 1 88 ? 15.888 -1.842 -12.849 1.00 95.94 88 VAL A N 1
ATOM 638 C CA . VAL A 1 88 ? 16.261 -0.562 -12.229 1.00 95.94 88 VAL A CA 1
ATOM 639 C C . VAL A 1 88 ? 15.139 -0.047 -11.321 1.00 95.94 88 VAL A C 1
ATOM 641 O O . VAL A 1 88 ? 15.417 0.418 -10.218 1.00 95.94 88 VAL A O 1
ATOM 644 N N . PHE A 1 89 ? 13.871 -0.176 -11.724 1.00 97.12 89 PHE A N 1
ATOM 645 C CA . PHE A 1 89 ? 12.734 0.263 -10.906 1.00 97.12 89 PHE A CA 1
ATOM 646 C C . PHE A 1 89 ? 12.638 -0.563 -9.621 1.00 97.12 89 PHE A C 1
ATOM 648 O O . PHE A 1 89 ? 12.512 -0.016 -8.525 1.00 97.12 89 PHE A O 1
ATOM 655 N N . ARG A 1 90 ? 12.782 -1.889 -9.743 1.00 96.06 90 ARG A N 1
ATOM 656 C CA . ARG A 1 90 ? 12.836 -2.817 -8.609 1.00 96.06 90 ARG A CA 1
ATOM 657 C C . ARG A 1 90 ? 14.011 -2.516 -7.682 1.00 96.06 90 ARG A C 1
ATOM 659 O O . ARG A 1 90 ? 13.839 -2.567 -6.468 1.00 96.06 90 ARG A O 1
ATOM 666 N N . ALA A 1 91 ? 15.185 -2.197 -8.227 1.00 95.69 91 ALA A N 1
ATOM 667 C CA . ALA A 1 91 ? 16.334 -1.791 -7.422 1.00 95.69 91 ALA A CA 1
ATOM 668 C C . ALA A 1 91 ? 16.030 -0.516 -6.619 1.00 95.69 91 ALA A C 1
ATOM 670 O O . ALA A 1 91 ? 16.278 -0.496 -5.417 1.00 95.69 91 ALA A O 1
ATOM 671 N N . GLY A 1 92 ? 15.402 0.487 -7.243 1.00 95.81 92 GLY A N 1
ATOM 672 C CA . GLY A 1 92 ? 14.967 1.707 -6.557 1.00 95.81 92 GLY A CA 1
ATOM 673 C C . GLY A 1 92 ? 13.929 1.452 -5.458 1.00 95.81 92 GLY A C 1
ATOM 674 O O . GLY A 1 92 ? 13.984 2.085 -4.408 1.00 95.81 92 GLY A O 1
ATOM 675 N N . ILE A 1 93 ? 13.007 0.499 -5.651 1.00 97.25 93 ILE A N 1
ATOM 676 C CA . ILE A 1 93 ? 12.091 0.069 -4.581 1.00 97.25 93 ILE A CA 1
ATOM 677 C C . ILE A 1 93 ? 12.875 -0.536 -3.415 1.00 97.25 93 ILE A C 1
ATOM 679 O O . ILE A 1 93 ? 12.684 -0.120 -2.276 1.00 97.25 93 ILE A O 1
ATOM 683 N N . ASN A 1 94 ? 13.763 -1.489 -3.695 1.00 96.19 94 ASN A N 1
ATOM 684 C CA . ASN A 1 94 ? 14.520 -2.198 -2.664 1.00 96.19 94 ASN A CA 1
ATOM 685 C C . ASN A 1 94 ? 15.501 -1.284 -1.909 1.00 96.19 94 ASN A C 1
ATOM 687 O O . ASN A 1 94 ? 15.797 -1.547 -0.747 1.00 96.19 94 ASN A O 1
ATOM 691 N N . GLU A 1 95 ? 15.991 -0.216 -2.544 1.00 94.75 95 GLU A N 1
ATOM 692 C CA . GLU A 1 95 ? 16.812 0.812 -1.895 1.00 94.75 95 GLU A CA 1
ATOM 693 C C . GLU A 1 95 ? 16.024 1.573 -0.817 1.00 94.75 95 GLU A C 1
ATOM 695 O O . GLU A 1 95 ? 16.537 1.820 0.272 1.00 94.75 95 GLU A O 1
ATOM 700 N N . VAL A 1 96 ? 14.760 1.908 -1.095 1.00 92.88 96 VAL A N 1
ATOM 701 C CA . VAL A 1 96 ? 13.894 2.677 -0.182 1.00 92.88 96 VAL A CA 1
ATOM 702 C C . VAL A 1 96 ? 13.207 1.786 0.852 1.00 92.88 96 VAL A C 1
ATOM 704 O O . VAL A 1 96 ? 13.017 2.186 2.000 1.00 92.88 96 VAL A O 1
ATOM 707 N N . ALA A 1 97 ? 12.800 0.589 0.441 1.00 95.31 97 ALA A N 1
ATOM 708 C CA . ALA A 1 97 ? 11.976 -0.327 1.214 1.00 95.31 97 ALA A CA 1
ATOM 709 C C . ALA A 1 97 ? 12.524 -1.761 1.096 1.00 95.31 97 ALA A C 1
ATOM 711 O O . ALA A 1 97 ? 11.920 -2.604 0.440 1.00 95.31 97 ALA A O 1
ATOM 712 N N . PRO A 1 98 ? 13.654 -2.086 1.748 1.00 95.50 98 PRO A N 1
ATOM 713 C CA . PRO A 1 98 ? 14.332 -3.378 1.578 1.00 95.50 98 PRO A CA 1
ATOM 714 C C . PRO A 1 98 ? 13.504 -4.590 2.030 1.00 95.50 98 PRO A C 1
ATOM 716 O O . PRO A 1 98 ? 13.782 -5.714 1.621 1.00 95.50 98 PRO A O 1
ATOM 719 N N . ASN A 1 99 ? 12.491 -4.366 2.870 1.00 94.94 99 ASN A N 1
ATOM 720 C CA . ASN A 1 99 ? 11.623 -5.417 3.401 1.00 94.94 99 ASN A CA 1
ATOM 721 C C . ASN A 1 99 ? 10.316 -5.581 2.609 1.00 94.94 99 ASN A C 1
ATOM 723 O O . ASN A 1 99 ? 9.560 -6.509 2.895 1.00 94.94 99 ASN A O 1
ATOM 727 N N . VAL A 1 100 ? 10.024 -4.699 1.642 1.00 96.88 100 VAL A N 1
ATOM 728 C CA . VAL A 1 100 ? 8.782 -4.794 0.867 1.00 96.88 100 VAL A CA 1
ATOM 729 C C . VAL A 1 100 ? 8.876 -5.945 -0.124 1.00 96.88 100 VAL A C 1
ATOM 731 O O . VAL A 1 100 ? 9.873 -6.129 -0.826 1.00 96.88 100 VAL A O 1
ATOM 734 N N . ARG A 1 101 ? 7.805 -6.727 -0.236 1.00 97.50 101 ARG A N 1
ATOM 735 C CA . ARG A 1 101 ? 7.713 -7.744 -1.276 1.00 97.50 101 ARG A CA 1
ATOM 736 C C . ARG A 1 101 ? 7.362 -7.092 -2.609 1.00 97.50 101 ARG A C 1
ATOM 738 O O . ARG A 1 101 ? 6.251 -6.601 -2.775 1.00 97.50 101 ARG A O 1
ATOM 745 N N . VAL A 1 102 ? 8.261 -7.152 -3.586 1.00 97.88 102 VAL A N 1
ATOM 746 C CA . VAL A 1 102 ? 7.976 -6.665 -4.945 1.00 97.88 102 VAL A CA 1
ATOM 747 C C . VAL A 1 102 ? 7.311 -7.761 -5.781 1.00 97.88 102 VAL A C 1
ATOM 749 O O . VAL A 1 102 ? 7.845 -8.864 -5.912 1.00 97.88 102 VAL A O 1
ATOM 752 N N . LEU A 1 103 ? 6.149 -7.456 -6.354 1.00 97.69 103 LEU A N 1
ATOM 753 C CA . LEU A 1 103 ? 5.423 -8.294 -7.307 1.00 97.69 103 LEU A CA 1
ATOM 754 C C . LEU A 1 103 ? 5.290 -7.548 -8.632 1.00 97.69 103 LEU A C 1
ATOM 756 O O . LEU A 1 103 ? 4.860 -6.403 -8.649 1.00 97.69 103 LEU A O 1
ATOM 760 N N . GLU A 1 104 ? 5.623 -8.198 -9.739 1.00 97.38 104 GLU A N 1
ATOM 761 C CA . GLU A 1 104 ? 5.422 -7.653 -11.082 1.00 97.38 104 GLU A CA 1
ATOM 762 C C . GLU A 1 104 ? 4.124 -8.212 -11.669 1.00 97.38 104 GLU A C 1
ATOM 764 O O . GLU A 1 104 ? 3.903 -9.425 -11.642 1.00 97.38 104 GLU A O 1
ATOM 769 N N . ALA A 1 105 ? 3.275 -7.335 -12.204 1.00 97.12 105 ALA A N 1
ATOM 770 C CA . ALA A 1 105 ? 1.994 -7.711 -12.778 1.00 97.12 105 ALA A CA 1
ATOM 771 C C . ALA A 1 105 ? 1.721 -7.017 -14.117 1.00 97.12 105 ALA A C 1
ATOM 773 O O . ALA A 1 105 ? 1.937 -5.817 -14.282 1.00 97.12 105 ALA A O 1
ATOM 774 N N . ASN A 1 106 ? 1.149 -7.764 -15.062 1.00 96.25 106 ASN A N 1
ATOM 775 C CA . ASN A 1 106 ? 0.373 -7.175 -16.150 1.00 96.25 106 ASN A CA 1
ATOM 776 C C . ASN A 1 106 ? -1.102 -7.335 -15.781 1.00 96.25 106 ASN A C 1
ATOM 778 O O . ASN A 1 106 ? -1.723 -8.358 -16.076 1.00 96.25 106 ASN A O 1
ATOM 782 N N . ALA A 1 107 ? -1.639 -6.326 -15.092 1.00 91.19 107 ALA A N 1
ATOM 783 C CA . ALA A 1 107 ? -3.002 -6.359 -14.570 1.00 91.19 107 ALA A CA 1
ATOM 784 C C . ALA A 1 107 ? -4.064 -6.457 -15.680 1.00 91.19 107 ALA A C 1
ATOM 786 O O . ALA A 1 107 ? -5.092 -7.091 -15.463 1.00 91.19 107 ALA A O 1
ATOM 787 N N . LEU A 1 108 ? -3.797 -5.908 -16.874 1.00 93.88 108 LEU A N 1
ATOM 788 C CA . LEU A 1 108 ? -4.717 -5.977 -18.016 1.00 93.88 108 LEU A CA 1
ATOM 789 C C . LEU A 1 108 ? -4.952 -7.423 -18.479 1.00 93.88 108 LEU A C 1
ATOM 791 O O . LEU A 1 108 ? -6.063 -7.775 -18.864 1.00 93.88 108 LEU A O 1
ATOM 795 N N . HIS A 1 109 ? -3.918 -8.261 -18.408 1.00 95.50 109 HIS A N 1
ATOM 796 C CA . HIS A 1 109 ? -3.975 -9.667 -18.817 1.00 95.50 109 HIS A CA 1
ATOM 797 C C . HIS A 1 109 ? -4.042 -10.645 -17.632 1.00 95.50 109 HIS A C 1
ATOM 799 O O . HIS A 1 109 ? -3.973 -11.856 -17.833 1.00 95.50 109 HIS A O 1
ATOM 805 N N . GLY A 1 110 ? -4.130 -10.144 -16.395 1.00 93.44 110 GLY A N 1
ATOM 806 C CA . GLY A 1 110 ? -4.138 -10.965 -15.178 1.00 93.44 110 GLY A CA 1
ATOM 807 C C . GLY A 1 110 ? -2.817 -11.686 -14.868 1.00 93.44 110 GLY A C 1
ATOM 808 O O . GLY A 1 110 ? -2.784 -12.569 -14.014 1.00 93.44 110 GLY A O 1
ATOM 809 N N . ILE A 1 111 ? -1.712 -11.332 -15.530 1.00 96.06 111 ILE A N 1
ATOM 810 C CA . ILE A 1 111 ? -0.418 -12.005 -15.347 1.00 96.06 111 ILE A CA 1
ATOM 811 C C . ILE A 1 111 ? 0.236 -11.505 -14.059 1.00 96.06 111 ILE A C 1
ATOM 813 O O . ILE A 1 111 ? 0.333 -10.299 -13.838 1.00 96.06 111 ILE A O 1
ATOM 817 N N . GLY A 1 112 ? 0.737 -12.430 -13.237 1.00 95.75 112 GLY A N 1
ATOM 818 C CA . GLY A 1 112 ? 1.492 -12.101 -12.022 1.00 95.75 112 GLY A CA 1
ATOM 819 C C . GLY A 1 112 ? 0.628 -11.705 -10.819 1.00 95.75 112 GLY A C 1
ATOM 820 O O . GLY A 1 112 ? 1.171 -11.300 -9.794 1.00 95.75 112 GLY A O 1
ATOM 821 N N . ILE A 1 113 ? -0.699 -11.852 -10.909 1.00 95.75 113 ILE A N 1
ATOM 822 C CA . ILE A 1 113 ? -1.650 -11.466 -9.853 1.00 95.75 113 ILE A CA 1
ATOM 823 C C . ILE A 1 113 ? -1.821 -12.551 -8.777 1.00 95.75 113 ILE A C 1
ATOM 825 O O . ILE A 1 113 ? -2.029 -12.226 -7.608 1.00 95.75 113 ILE A O 1
ATOM 829 N N . ASP A 1 114 ? -1.662 -13.837 -9.110 1.00 96.31 114 ASP A N 1
ATOM 830 C CA . ASP A 1 114 ? -1.886 -14.940 -8.159 1.00 96.31 114 ASP A CA 1
ATOM 831 C C . ASP A 1 114 ? -1.117 -14.826 -6.830 1.00 96.31 114 ASP A C 1
ATOM 833 O O . ASP A 1 114 ? -1.675 -15.168 -5.782 1.00 96.31 114 ASP A O 1
ATOM 837 N N . PRO A 1 115 ? 0.157 -14.378 -6.799 1.00 96.69 115 PRO A N 1
ATOM 838 C CA . PRO A 1 115 ? 0.863 -14.185 -5.540 1.00 96.69 115 PRO A CA 1
ATOM 839 C C . PRO A 1 115 ? 0.193 -13.156 -4.624 1.00 96.69 115 PRO A C 1
ATOM 841 O O . PRO A 1 115 ? 0.202 -13.372 -3.415 1.00 96.69 115 PRO A O 1
ATOM 844 N N . LEU A 1 116 ? -0.396 -12.089 -5.177 1.00 96.31 116 LEU A N 1
ATOM 845 C CA . LEU A 1 116 ? -1.128 -11.080 -4.407 1.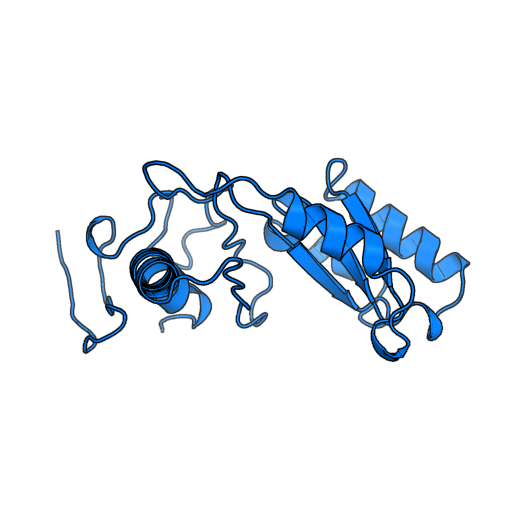00 96.31 116 LEU A CA 1
ATOM 846 C C . LEU A 1 116 ? -2.422 -11.669 -3.841 1.00 96.31 116 LEU A C 1
ATOM 848 O O . LEU A 1 116 ? -2.667 -11.547 -2.645 1.00 96.31 116 LEU A O 1
ATOM 852 N N . VAL A 1 117 ? -3.199 -12.376 -4.667 1.00 95.50 117 VAL A N 1
ATOM 853 C CA . VAL A 1 117 ? -4.448 -13.034 -4.237 1.00 95.50 117 VAL A CA 1
ATOM 854 C C . VAL A 1 117 ? -4.180 -14.026 -3.104 1.00 95.50 117 VAL A C 1
ATOM 856 O O . VAL A 1 117 ? -4.896 -14.048 -2.105 1.00 95.50 117 VAL A O 1
ATOM 859 N N . ARG A 1 118 ? -3.093 -14.802 -3.203 1.00 95.94 118 ARG A N 1
ATOM 860 C CA . ARG A 1 118 ? -2.661 -15.698 -2.121 1.00 95.94 118 ARG A CA 1
ATOM 861 C C . ARG A 1 118 ? -2.244 -14.956 -0.854 1.00 95.94 118 ARG A C 1
ATOM 863 O O . ARG A 1 118 ? -2.431 -15.510 0.222 1.00 95.94 118 ARG A O 1
ATOM 870 N N . SER A 1 119 ? -1.647 -13.770 -0.961 1.00 95.50 119 SER A N 1
ATOM 871 C CA . SER A 1 119 ? -1.331 -12.948 0.213 1.00 95.50 119 SER A CA 1
ATOM 872 C C . SER A 1 119 ? -2.603 -12.418 0.872 1.00 95.50 119 SER A C 1
ATOM 874 O O . SER A 1 119 ? -2.704 -12.492 2.089 1.00 95.50 119 SER A O 1
ATOM 876 N N . ILE A 1 120 ? -3.589 -11.969 0.085 1.00 94.88 120 ILE A N 1
ATOM 877 C CA . ILE A 1 120 ? -4.897 -11.523 0.594 1.00 94.88 120 ILE A CA 1
ATOM 878 C C . ILE A 1 120 ? -5.584 -12.663 1.352 1.00 94.88 120 ILE A C 1
ATOM 880 O O . ILE A 1 120 ? -5.954 -12.488 2.504 1.00 94.88 120 ILE A O 1
ATOM 884 N N . GLY A 1 121 ? -5.658 -13.863 0.765 1.00 93.81 121 GLY A N 1
ATOM 885 C CA . GLY A 1 121 ? -6.277 -15.026 1.418 1.00 93.81 121 GLY A CA 1
ATOM 886 C C . GLY A 1 121 ? -5.510 -15.592 2.622 1.00 93.81 121 GLY A C 1
ATOM 887 O O . GLY A 1 121 ? -6.008 -16.495 3.285 1.00 93.81 121 GLY A O 1
ATOM 888 N N . LYS A 1 122 ? -4.290 -15.109 2.888 1.00 92.44 122 LYS A N 1
ATOM 889 C CA . LYS A 1 122 ? -3.490 -15.449 4.077 1.00 92.44 122 LYS A CA 1
ATOM 890 C C . LYS A 1 122 ? -3.405 -14.299 5.077 1.00 92.44 122 LYS A C 1
ATOM 892 O O . LYS A 1 122 ? -2.750 -14.465 6.106 1.00 92.44 122 LYS A O 1
ATOM 897 N N . CYS A 1 123 ? -3.981 -13.142 4.754 1.00 91.31 123 CYS A N 1
ATOM 898 C CA . CYS A 1 123 ? -4.029 -12.021 5.673 1.00 91.31 123 CYS A CA 1
ATOM 899 C C . CYS A 1 123 ? -4.820 -12.470 6.906 1.00 91.31 123 CYS A C 1
ATOM 901 O O . CYS A 1 123 ? -5.912 -13.016 6.735 1.00 91.31 123 CYS A O 1
ATOM 903 N N . PRO A 1 124 ? -4.269 -12.316 8.120 1.00 88.06 124 PRO A N 1
ATOM 904 C CA . PRO A 1 124 ? -5.018 -12.637 9.320 1.00 88.06 124 PRO A CA 1
ATOM 905 C C . PRO A 1 124 ? -6.219 -11.697 9.450 1.00 88.06 124 PRO A C 1
ATOM 907 O O . PRO A 1 124 ? -6.235 -10.603 8.875 1.00 88.06 124 PRO A O 1
ATOM 910 N N . GLU A 1 125 ? -7.209 -12.134 10.221 1.00 87.69 125 GLU A N 1
ATOM 911 C CA . GLU A 1 125 ? -8.252 -11.235 10.698 1.00 87.69 125 GLU A CA 1
ATOM 912 C C . GLU A 1 125 ? -7.625 -10.151 11.580 1.00 87.69 125 GLU A C 1
ATOM 914 O O . GLU A 1 125 ? -6.594 -10.348 12.232 1.00 87.69 125 GLU A O 1
ATOM 919 N N . ILE A 1 126 ? -8.225 -8.969 11.538 1.00 86.00 126 ILE A N 1
ATOM 920 C CA . ILE A 1 126 ? -7.786 -7.834 12.337 1.00 86.00 126 ILE A CA 1
ATOM 921 C C . ILE A 1 126 ? -8.394 -8.019 13.725 1.00 86.00 126 ILE A C 1
ATOM 923 O O . ILE A 1 126 ? -9.610 -8.071 13.862 1.00 86.00 126 ILE A O 1
ATOM 927 N N . GLU A 1 127 ? -7.556 -8.105 14.754 1.00 81.88 127 GLU A N 1
ATOM 928 C CA . GLU A 1 127 ? -8.000 -8.264 16.138 1.00 81.88 127 GLU A CA 1
ATOM 929 C C . GLU A 1 127 ? -7.508 -7.100 17.008 1.00 81.88 127 GLU A C 1
ATOM 931 O O . GLU A 1 127 ? -6.374 -6.632 16.879 1.00 81.88 127 GLU A O 1
ATOM 936 N N . GLY A 1 128 ? -8.339 -6.678 17.962 1.00 83.25 128 GLY A N 1
ATOM 937 C CA . GLY A 1 128 ? -7.965 -5.695 18.978 1.00 83.25 128 GLY A CA 1
ATOM 938 C C . GLY A 1 128 ? -8.029 -4.238 18.510 1.00 83.25 128 GLY A C 1
ATOM 939 O O . GLY A 1 128 ? -8.813 -3.869 17.644 1.00 83.25 128 GLY A O 1
ATOM 940 N N . GLU A 1 129 ? -7.244 -3.374 19.160 1.00 84.69 129 GLU A N 1
ATOM 941 C CA . GLU A 1 129 ? -7.277 -1.931 18.898 1.00 84.69 129 GLU A CA 1
ATOM 942 C C . GLU A 1 129 ? -6.555 -1.581 17.590 1.00 84.69 129 GLU A C 1
ATOM 944 O O . GLU A 1 129 ? -5.360 -1.848 17.434 1.00 84.69 129 GLU A O 1
ATOM 949 N N . LEU A 1 130 ? -7.279 -0.921 16.684 1.00 87.38 130 LEU A N 1
ATOM 950 C CA . LEU A 1 130 ? -6.783 -0.494 15.382 1.00 87.38 130 LEU A CA 1
ATOM 951 C C . LEU A 1 130 ? -5.671 0.554 15.511 1.00 87.38 130 LEU A C 1
ATOM 953 O O . LEU A 1 130 ? -5.844 1.621 16.110 1.00 87.38 130 LEU A O 1
ATOM 957 N N . ARG A 1 131 ? -4.521 0.261 14.897 1.00 88.00 131 ARG A N 1
ATOM 958 C CA . ARG A 1 131 ? -3.351 1.146 14.864 1.00 88.00 131 ARG A CA 1
ATOM 959 C C . ARG A 1 131 ? -2.721 1.201 13.481 1.00 88.00 131 ARG A C 1
ATOM 961 O O . ARG A 1 131 ? -2.679 0.200 12.778 1.00 88.00 131 ARG A O 1
ATOM 968 N N . LEU A 1 132 ? -2.160 2.348 13.110 1.00 87.44 132 LEU A N 1
ATOM 969 C CA . LEU A 1 132 ? -1.345 2.514 11.907 1.00 87.44 132 LEU A CA 1
ATOM 970 C C . LEU A 1 132 ? 0.036 1.856 12.063 1.00 87.44 132 LEU A C 1
ATOM 972 O O . LEU A 1 132 ? 0.686 1.984 13.103 1.00 87.44 132 LEU A O 1
ATOM 976 N N . LYS A 1 133 ? 0.551 1.242 10.988 1.00 88.75 133 LYS A N 1
ATOM 977 C CA . LYS A 1 133 ? 1.895 0.626 10.942 1.00 88.75 133 LYS A CA 1
ATOM 978 C C . LYS A 1 133 ? 3.008 1.633 11.204 1.00 88.75 133 LYS A C 1
ATOM 980 O O . LYS A 1 133 ? 3.993 1.317 11.872 1.00 88.75 133 LYS A O 1
ATOM 985 N N . GLY A 1 134 ? 2.844 2.865 10.734 1.00 82.81 134 GLY A N 1
ATOM 986 C CA . GLY A 1 134 ? 3.794 3.946 10.959 1.00 82.81 134 GLY A CA 1
ATOM 987 C C . GLY A 1 134 ? 3.111 5.233 11.378 1.00 82.81 134 GLY A C 1
ATOM 988 O O . GLY A 1 134 ? 1.906 5.405 11.226 1.00 82.81 134 GLY A O 1
ATOM 989 N N . VAL A 1 135 ? 3.910 6.135 11.932 1.00 75.88 135 VAL A N 1
ATOM 990 C CA . VAL A 1 135 ? 3.445 7.476 12.278 1.00 75.88 135 VAL A CA 1
ATOM 991 C C . VAL A 1 135 ? 3.393 8.303 10.990 1.00 75.88 135 VAL A C 1
ATOM 993 O O . VAL A 1 135 ? 4.391 8.323 10.261 1.00 75.88 135 VAL A O 1
ATOM 996 N N . PRO A 1 136 ? 2.277 8.990 10.688 1.00 68.56 136 PRO A N 1
ATOM 997 C CA . PRO A 1 136 ? 2.202 9.880 9.536 1.00 68.56 136 PRO A CA 1
ATOM 998 C C . PRO A 1 136 ? 3.351 10.908 9.549 1.00 68.56 136 PRO A C 1
ATOM 1000 O O . PRO A 1 136 ? 3.582 11.558 10.574 1.00 68.56 136 PRO A O 1
ATOM 1003 N N . PRO A 1 137 ? 4.104 11.063 8.444 1.00 59.28 137 PRO A N 1
ATOM 1004 C CA . PRO A 1 137 ? 5.250 11.963 8.404 1.00 59.28 137 PRO A CA 1
ATOM 1005 C C . PRO A 1 137 ? 4.790 13.431 8.376 1.00 59.28 137 PRO A C 1
ATOM 1007 O O . PRO A 1 137 ? 4.094 13.851 7.457 1.00 59.28 137 PRO A O 1
ATOM 1010 N N . LEU A 1 138 ? 5.278 14.224 9.336 1.00 54.69 138 LEU A N 1
ATOM 1011 C CA . LEU A 1 138 ? 5.198 15.694 9.413 1.00 54.69 138 LEU A CA 1
ATOM 1012 C C . LEU A 1 138 ? 3.805 16.313 9.672 1.00 54.69 138 LEU A C 1
ATOM 1014 O O . LEU A 1 138 ? 2.786 15.955 9.090 1.00 54.69 138 LEU A O 1
ATOM 1018 N N . GLY A 1 139 ? 3.805 17.338 10.534 1.00 50.97 139 GLY A N 1
ATOM 1019 C CA . GLY A 1 139 ? 2.642 18.065 11.065 1.00 50.97 139 GLY A CA 1
ATOM 1020 C C . GLY A 1 139 ? 1.875 18.954 10.086 1.00 50.97 139 GLY A C 1
ATOM 1021 O O . GLY A 1 139 ? 1.315 19.966 10.495 1.00 50.97 139 GLY A O 1
ATOM 1022 N N . VAL A 1 140 ? 1.833 18.597 8.801 1.00 51.53 140 VAL A N 1
ATOM 1023 C CA . VAL A 1 140 ? 0.919 19.241 7.842 1.00 51.53 140 VAL A CA 1
ATOM 1024 C C . VAL A 1 140 ? -0.536 18.896 8.194 1.00 51.53 140 VAL A C 1
ATOM 1026 O O . VAL A 1 140 ? -1.446 19.673 7.926 1.00 51.53 140 VAL A O 1
ATOM 1029 N N . CYS A 1 141 ? -0.747 17.748 8.847 1.00 56.28 141 CYS A N 1
ATOM 1030 C CA . CYS A 1 141 ? -2.023 17.333 9.410 1.00 56.28 141 CYS A CA 1
ATOM 1031 C C . CYS A 1 141 ? -2.003 17.420 10.933 1.00 56.28 141 CYS A C 1
ATOM 1033 O O . CYS A 1 141 ? -1.312 16.642 11.584 1.00 56.28 141 CYS A O 1
ATOM 1035 N N . THR A 1 142 ? -2.798 18.315 11.511 1.00 58.19 142 THR A N 1
ATOM 1036 C CA . THR A 1 142 ? -2.946 18.443 12.969 1.00 58.19 142 THR A CA 1
ATOM 1037 C C . THR A 1 142 ? -3.788 17.329 13.599 1.00 58.19 142 THR A C 1
ATOM 1039 O O . THR A 1 142 ? -3.731 17.142 14.807 1.00 58.19 142 THR A O 1
ATOM 1042 N N . ILE A 1 143 ? -4.541 16.563 12.800 1.00 62.22 143 ILE A N 1
ATOM 1043 C CA . ILE A 1 143 ? -5.496 15.553 13.291 1.00 62.22 143 ILE A CA 1
ATOM 1044 C C . ILE A 1 143 ? -4.788 14.253 13.696 1.00 62.22 143 ILE A C 1
ATOM 1046 O O . ILE A 1 143 ? -5.104 13.660 14.726 1.00 62.22 143 ILE A O 1
ATOM 1050 N N . CYS A 1 144 ? -3.808 13.815 12.901 1.00 59.25 144 CYS A N 1
ATOM 1051 C CA . CYS A 1 144 ? -3.080 12.556 13.111 1.00 59.25 144 CYS A CA 1
ATOM 1052 C C . CYS A 1 144 ? -1.621 12.770 13.541 1.00 59.25 144 CYS A C 1
ATOM 1054 O O . CYS A 1 144 ? -0.820 11.837 13.494 1.00 59.25 144 CYS A O 1
ATOM 1056 N N . ILE A 1 145 ? -1.240 13.995 13.922 1.00 68.44 145 ILE A N 1
ATOM 1057 C CA . ILE A 1 145 ? 0.155 14.305 14.242 1.00 68.44 145 ILE A CA 1
ATOM 1058 C C . ILE A 1 145 ? 0.643 13.440 15.410 1.00 68.44 145 ILE A C 1
ATOM 1060 O O . ILE A 1 145 ? 0.130 13.513 16.522 1.00 68.44 145 ILE A O 1
ATOM 1064 N N . GLY A 1 146 ? 1.627 12.580 15.138 1.00 69.12 146 GLY A N 1
ATOM 1065 C CA . GLY A 1 146 ? 2.229 11.714 16.153 1.00 69.12 146 GLY A CA 1
ATOM 1066 C C . GLY A 1 146 ? 1.339 10.580 16.675 1.00 69.12 146 GLY A C 1
ATOM 1067 O O . GLY A 1 146 ? 1.785 9.862 17.565 1.00 69.12 146 GLY A O 1
ATOM 1068 N N . LYS A 1 147 ? 0.122 10.399 16.143 1.00 75.12 147 LYS A N 1
ATOM 1069 C CA . LYS A 1 147 ? -0.823 9.368 16.597 1.00 75.12 147 LYS A CA 1
ATOM 1070 C C . LYS A 1 147 ? -0.877 8.196 15.629 1.00 75.12 147 LYS A C 1
ATOM 1072 O O . LYS A 1 147 ? -0.796 8.377 14.413 1.00 75.12 147 LYS A O 1
ATOM 1077 N N . LYS A 1 148 ? -1.010 6.998 16.193 1.00 82.81 148 LYS A N 1
ATOM 1078 C CA . LYS A 1 148 ? -1.209 5.752 15.440 1.00 82.81 148 LYS A CA 1
ATOM 1079 C C . LYS A 1 148 ? -2.607 5.188 15.636 1.00 82.81 148 LYS A C 1
ATOM 1081 O O . LYS A 1 148 ? -3.031 4.385 14.819 1.00 82.81 148 LYS A O 1
ATOM 1086 N N . GLU A 1 149 ? -3.273 5.562 16.718 1.00 85.44 149 GLU A N 1
ATOM 1087 C CA . GLU A 1 149 ? -4.627 5.154 17.049 1.00 85.44 149 GLU A CA 1
ATOM 1088 C C . GLU A 1 149 ? -5.591 5.599 15.950 1.00 85.44 149 GLU A C 1
ATOM 1090 O O . GLU A 1 149 ? -5.438 6.683 15.388 1.00 85.44 149 GLU A O 1
ATOM 1095 N N . ILE A 1 150 ? -6.556 4.737 15.649 1.00 84.25 150 ILE A N 1
ATOM 1096 C CA . ILE A 1 150 ? -7.572 4.934 14.617 1.00 84.25 150 ILE A CA 1
ATOM 1097 C C . ILE A 1 150 ? -8.927 5.051 15.312 1.00 84.25 150 ILE A C 1
ATOM 1099 O O . ILE A 1 150 ? -9.159 4.372 16.307 1.00 84.25 150 ILE A O 1
ATOM 1103 N N . GLY A 1 151 ? -9.800 5.906 14.781 1.00 79.06 151 GLY A N 1
ATOM 1104 C CA . GLY A 1 151 ? -11.141 6.143 15.314 1.00 79.06 151 GLY A CA 1
ATOM 1105 C C . GLY A 1 151 ? -11.341 7.600 15.711 1.00 79.06 151 GLY A C 1
ATOM 1106 O O . GLY A 1 151 ? -10.478 8.223 16.339 1.00 79.06 151 GLY A O 1
ATOM 1107 N N . TRP A 1 152 ? -12.478 8.182 15.325 1.00 76.25 152 TRP A N 1
ATOM 1108 C CA . TRP A 1 152 ? -12.791 9.594 15.578 1.00 76.25 152 TRP A CA 1
ATOM 1109 C C . TRP A 1 152 ? -12.695 9.954 17.072 1.00 76.25 152 TRP A C 1
ATOM 1111 O O . TRP A 1 152 ? -12.382 11.092 17.435 1.00 76.25 152 TRP A O 1
ATOM 1121 N N . GLU A 1 153 ? -12.895 8.979 17.958 1.00 77.81 153 GLU A N 1
ATOM 1122 C CA . GLU A 1 153 ? -12.814 9.123 19.400 1.00 77.81 153 GLU A CA 1
ATOM 1123 C C . GLU A 1 153 ? -11.385 9.394 19.914 1.00 77.81 153 GLU A C 1
ATOM 1125 O O . GLU A 1 153 ? -11.217 9.897 21.031 1.00 77.81 153 GLU A O 1
ATOM 1130 N N 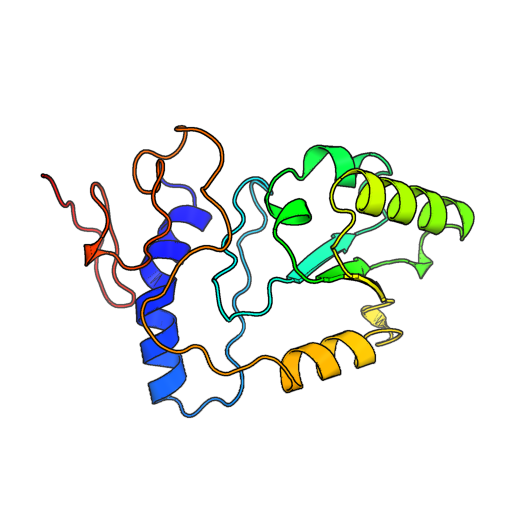. LYS A 1 154 ? -10.361 9.116 19.101 1.00 77.25 154 LYS A N 1
ATOM 1131 C CA . LYS A 1 154 ? -8.933 9.272 19.428 1.00 77.25 154 LYS A CA 1
ATOM 1132 C C . LYS A 1 154 ? -8.326 10.571 18.880 1.00 77.25 154 LYS A C 1
ATOM 1134 O O . LYS A 1 154 ? -7.177 10.896 19.209 1.00 77.25 154 LYS A O 1
ATOM 1139 N N . HIS A 1 155 ? -9.083 11.340 18.094 1.00 73.56 155 HIS A N 1
ATOM 1140 C CA . HIS A 1 155 ? -8.612 12.536 17.386 1.00 73.56 155 HIS A CA 1
ATOM 1141 C C . HIS A 1 155 ? -9.361 13.820 17.783 1.00 73.56 155 HIS A C 1
ATOM 1143 O O . HIS A 1 155 ? -10.422 13.790 18.404 1.00 73.56 155 HIS A O 1
ATOM 1149 N N . PHE A 1 156 ? -8.776 14.962 17.411 1.00 74.69 156 PHE A N 1
ATOM 1150 C CA . PHE A 1 156 ? -9.298 16.311 17.657 1.00 74.69 156 PHE A CA 1
ATOM 1151 C C . PHE A 1 156 ? -9.391 17.087 16.335 1.00 74.69 156 PHE A C 1
ATOM 1153 O O . PHE A 1 156 ? -8.654 16.795 15.390 1.00 74.69 156 PHE A O 1
ATOM 1160 N N . GLY A 1 157 ? -10.256 18.101 16.273 1.00 74.75 157 GLY A N 1
ATOM 1161 C CA . GLY A 1 157 ? -10.470 18.939 15.091 1.00 74.75 157 GLY A CA 1
ATOM 1162 C C . GLY A 1 157 ? -11.808 18.675 14.399 1.00 74.75 157 GLY A C 1
ATOM 1163 O O . GLY A 1 157 ? -12.791 18.329 15.048 1.00 74.75 157 GLY A O 1
ATOM 1164 N N . ILE A 1 158 ? -11.861 18.893 13.081 1.00 73.19 158 ILE A N 1
ATOM 1165 C CA . ILE A 1 158 ? -13.048 18.610 12.258 1.00 73.19 158 ILE A CA 1
ATOM 1166 C C . ILE A 1 158 ? -13.043 17.119 11.896 1.00 73.19 158 ILE A C 1
ATOM 1168 O O . ILE A 1 158 ? -12.113 16.649 11.242 1.00 73.19 158 ILE A O 1
ATOM 1172 N N . LEU A 1 159 ? -14.079 16.398 12.317 1.00 73.31 159 LEU A N 1
ATOM 1173 C CA . LEU A 1 159 ? -14.233 14.947 12.228 1.00 73.31 159 LEU A CA 1
ATOM 1174 C C . LEU A 1 159 ? -15.525 14.585 11.484 1.00 73.31 159 LEU A C 1
ATOM 1176 O O . LEU A 1 159 ? -16.448 15.394 11.399 1.00 73.31 159 LEU A O 1
ATOM 1180 N N . ARG A 1 160 ? -15.597 13.360 10.955 1.00 72.88 160 ARG A N 1
ATOM 1181 C CA . ARG A 1 160 ? -16.794 12.799 10.317 1.00 72.88 160 ARG A CA 1
ATOM 1182 C C . ARG A 1 160 ? -16.842 11.289 10.559 1.00 72.88 160 ARG A C 1
ATOM 1184 O O . ARG A 1 160 ? -15.879 10.611 10.216 1.00 72.88 160 ARG A O 1
ATOM 1191 N N . ALA A 1 161 ? -17.937 10.800 11.137 1.00 73.44 161 ALA A N 1
ATOM 1192 C CA . ALA A 1 161 ? -18.235 9.367 11.236 1.00 73.44 161 ALA A CA 1
ATOM 1193 C C . ALA A 1 161 ? -18.846 8.857 9.918 1.00 73.44 161 ALA A C 1
ATOM 1195 O O . ALA A 1 161 ? -19.351 9.669 9.137 1.00 73.44 161 ALA A O 1
ATOM 1196 N N . LEU A 1 162 ? -18.827 7.543 9.676 1.00 73.44 162 LEU A N 1
ATOM 1197 C CA . LEU A 1 162 ? -19.269 6.932 8.409 1.00 73.44 162 LEU A CA 1
ATOM 1198 C C . LEU A 1 162 ? -20.661 7.418 7.953 1.00 73.44 162 LEU A C 1
ATOM 1200 O O . LEU A 1 162 ? -20.810 7.851 6.811 1.00 73.44 162 LEU A O 1
ATOM 1204 N N . ASP A 1 163 ? -21.628 7.460 8.872 1.00 69.88 163 ASP A N 1
ATOM 1205 C CA . ASP A 1 163 ? -23.010 7.902 8.617 1.00 69.88 163 ASP A CA 1
ATOM 1206 C C . ASP A 1 163 ? -23.315 9.317 9.155 1.00 69.88 163 ASP A C 1
ATOM 1208 O O . ASP A 1 163 ? -24.473 9.717 9.287 1.00 69.88 163 ASP A O 1
ATOM 1212 N N . GLY A 1 164 ? -22.279 10.085 9.506 1.00 69.62 164 GLY A N 1
ATOM 1213 C CA . GLY A 1 164 ? -22.406 11.368 10.196 1.00 69.62 164 GLY A CA 1
ATOM 1214 C C . GLY A 1 164 ? -22.126 12.600 9.334 1.00 69.62 164 GLY A C 1
ATOM 1215 O O . GLY A 1 164 ? -21.399 12.564 8.332 1.00 69.62 164 GLY A O 1
ATOM 1216 N N . ASP A 1 165 ? -22.658 13.731 9.796 1.00 75.81 165 ASP A N 1
ATOM 1217 C CA . ASP A 1 165 ? -22.226 15.059 9.366 1.00 75.81 165 ASP A CA 1
ATOM 1218 C C . ASP A 1 165 ? -20.844 15.405 9.940 1.00 75.81 165 ASP A C 1
ATOM 1220 O O . ASP A 1 165 ? -20.371 14.810 10.912 1.00 75.81 165 ASP A O 1
ATOM 1224 N N . LEU A 1 166 ? -20.183 16.394 9.331 1.00 76.00 166 LEU A N 1
ATOM 1225 C CA . LEU A 1 166 ? -18.951 16.960 9.876 1.00 76.00 166 LEU A CA 1
ATOM 1226 C C . LEU A 1 166 ? -19.234 17.597 11.244 1.00 76.00 166 LEU A C 1
ATOM 1228 O O . LEU A 1 166 ? -20.088 18.475 11.360 1.00 76.00 166 LEU A O 1
ATOM 1232 N N . PHE A 1 167 ? -18.470 17.212 12.262 1.00 77.44 167 PHE A N 1
ATOM 1233 C CA . PHE A 1 167 ? -18.546 17.786 13.603 1.00 77.44 167 PHE A CA 1
ATOM 1234 C C . PHE A 1 167 ? -17.163 18.224 14.090 1.00 77.44 167 PHE A C 1
ATOM 1236 O O . PHE A 1 167 ? -16.139 17.710 13.649 1.00 77.44 167 PHE A O 1
ATOM 1243 N N . TYR A 1 168 ? -17.113 19.204 14.991 1.00 78.88 168 TYR A N 1
ATOM 1244 C CA . TYR A 1 168 ? -15.863 19.647 15.608 1.00 78.88 168 TYR A CA 1
ATOM 1245 C C . TYR A 1 168 ? -15.720 19.053 17.007 1.00 78.88 168 TYR A C 1
ATOM 1247 O O . TYR A 1 168 ? -16.652 19.123 17.809 1.00 78.88 168 TYR A O 1
ATOM 1255 N N . ARG A 1 169 ? -14.532 18.533 17.317 1.00 72.19 169 ARG A N 1
ATOM 1256 C CA . ARG A 1 169 ? -14.158 18.087 18.658 1.00 72.19 169 ARG A CA 1
ATOM 1257 C C . ARG A 1 169 ? -12.915 18.832 19.142 1.00 72.19 169 ARG A C 1
ATOM 1259 O O . ARG A 1 169 ? -11.839 18.679 18.566 1.00 72.19 169 ARG A O 1
ATOM 1266 N N . GLY A 1 170 ? -13.085 19.639 20.187 1.00 72.50 170 GLY A N 1
ATOM 1267 C CA . GLY A 1 170 ? -11.987 20.297 20.903 1.00 72.50 170 GLY A CA 1
ATOM 1268 C C . GLY A 1 170 ? -11.358 19.401 21.974 1.00 72.50 170 GLY A C 1
ATOM 1269 O O . GLY A 1 170 ? -11.811 18.270 22.165 1.00 72.50 170 GLY A O 1
ATOM 1270 N N . GLU A 1 171 ? -10.321 19.920 22.640 1.00 58.06 171 GLU A N 1
ATOM 1271 C CA . GLU A 1 171 ? -9.815 19.363 23.908 1.00 58.06 171 GLU A CA 1
ATOM 1272 C C . GLU A 1 171 ? -10.894 19.351 24.998 1.00 58.06 171 GLU A C 1
ATOM 1274 O O . GLU A 1 171 ? -11.682 20.327 25.067 1.00 58.06 171 GLU A O 1
#

Foldseek 3Di:
DADQQRQVLQQVVVVVVVCVVVVDPADDDDGPCPQLQDQSAKPLFAQEAEAELVPDLCVLVVNQCSLQLHQEYEYEPPVVDDPVSVVSSVVSSCVRHVNHHYFYDHVVVGPRCVVVVVVRVVRDDDDDFIFHSDQRPDVPDVFRHVGGGTHPVVTAAFHAYPPGDTDGHDD

Radius of gyration: 17.23 Å; chains: 1; bounding box: 40×38×45 Å

Sequence (171 aa):
DLCPDHVNVLILGDAIDWAESTGANVFLVESAGLCLRCAPYIEGGLGVVVLEVTSGMQLPLKLGPILSLADTAVVTKIDLVSQAEREVFRAGINEVAPNVRVLEANALHGIGIDPLVRSIGKCPEIEGELRLKGVPPLGVCTICIGKKEIGWEKHFGILRALDGDLFYRGE

pL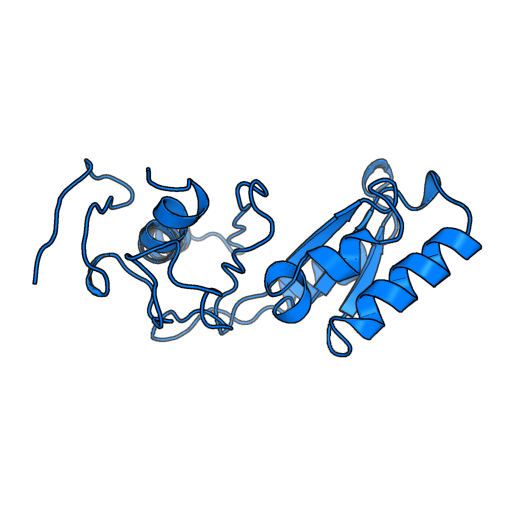DDT: mean 84.79, std 12.11, range [50.97, 97.88]

Secondary structure (DSSP, 8-state):
---HHHHHHHHHHHHHHHHHHTT-S--------SSS----PBTTS--EEEEEGGG-TTSGGG-THHHHT-SEEEEE-GGGS-HHHHHHHHHHHHHH-TTSEEEE-BGGGTBT-HHHHHHHTTPPPP-SS-BBSSPPSSTT-SSSTT--B-SGGG--EEE--TT---EEE--